Protein AF-A0A453F4E4-F1 (afdb_monomer_lite)

Sequence (154 aa):
MAASCDLCGYCNSELKPGGEIPAKGKKITLHVQNVKDLSRDVIKSDSAAVKVPELELELSMGTLGGIVTTVEGLIVKICEALERVHGFQLGDSTNEWKKKKWDDFQQRLSKLLSLQEPWTLIIDDALAASFVAPATDLIEDDSQLLIEDYERSW

Foldseek 3Di:
DWDADPVPRDTDDADDFDDDQDQWWKKKKFKDQDPLQQQWKKWAAQQKWKDWVQLRDTDHRNPPHTDIDGNNRVLVVVLVVVCVVVVVVPDPPHDPVVVVVNVVSVVSSVCVSVNVDITMMMITGRRNRIDIHASDPDPVPRPRMDMDIHHDDD

Structure (mmCIF, N/CA/C/O backbone):
data_AF-A0A453F4E4-F1
#
_entry.id   AF-A0A453F4E4-F1
#
loop_
_atom_site.group_PDB
_atom_site.id
_atom_site.type_symbol
_atom_site.label_atom_id
_atom_site.label_alt_id
_atom_site.label_comp_id
_atom_site.label_asym_id
_atom_site.label_entity_id
_atom_site.label_seq_id
_atom_site.pdbx_PDB_ins_code
_atom_site.Cartn_x
_atom_site.Cartn_y
_atom_site.Cartn_z
_atom_site.occupancy
_atom_site.B_iso_or_equiv
_atom_site.auth_seq_id
_atom_site.auth_comp_id
_atom_site.auth_asym_id
_atom_site.auth_atom_id
_atom_site.pdbx_PDB_model_num
ATOM 1 N N . MET A 1 1 ? 7.294 -16.040 -4.492 1.00 67.75 1 MET A N 1
ATOM 2 C CA . MET A 1 1 ? 7.438 -17.485 -4.213 1.00 67.75 1 MET A CA 1
ATOM 3 C C . MET A 1 1 ? 6.692 -17.783 -2.929 1.00 67.75 1 MET A C 1
ATOM 5 O O . MET A 1 1 ? 6.924 -17.086 -1.951 1.00 67.75 1 MET A O 1
ATOM 9 N N . ALA A 1 2 ? 5.798 -18.769 -2.944 1.00 76.19 2 ALA A N 1
ATOM 10 C CA . ALA A 1 2 ? 5.139 -19.269 -1.742 1.00 76.19 2 ALA A CA 1
ATOM 11 C C . ALA A 1 2 ? 5.627 -20.701 -1.495 1.00 76.19 2 ALA A C 1
ATOM 13 O O . ALA A 1 2 ? 5.605 -21.517 -2.415 1.00 76.19 2 ALA A O 1
ATOM 14 N N . ALA A 1 3 ? 6.121 -20.982 -0.294 1.00 81.88 3 ALA A N 1
ATOM 15 C CA . ALA A 1 3 ? 6.601 -22.295 0.115 1.00 81.88 3 ALA A CA 1
ATOM 16 C C . ALA A 1 3 ? 5.888 -22.702 1.406 1.00 81.88 3 ALA A C 1
ATOM 18 O O . ALA A 1 3 ? 5.956 -21.969 2.389 1.00 81.88 3 ALA A O 1
ATOM 19 N N . SER A 1 4 ? 5.233 -23.862 1.400 1.00 87.12 4 SER A N 1
ATOM 20 C CA . SER A 1 4 ? 4.659 -24.509 2.582 1.00 87.12 4 SER A CA 1
ATOM 21 C C . SER A 1 4 ? 5.233 -25.922 2.701 1.00 87.12 4 SER A C 1
ATOM 23 O O . SER A 1 4 ? 5.201 -26.684 1.737 1.00 87.12 4 SER A O 1
ATOM 25 N N . CYS A 1 5 ? 5.798 -26.265 3.858 1.00 90.19 5 CYS A N 1
ATOM 26 C CA . CYS A 1 5 ? 6.377 -27.575 4.147 1.00 90.19 5 CYS A CA 1
ATOM 27 C C . CYS A 1 5 ? 5.534 -28.314 5.187 1.00 90.19 5 CYS A C 1
ATOM 29 O O . CYS A 1 5 ? 5.536 -27.945 6.361 1.00 90.19 5 CYS A O 1
ATOM 31 N N . ASP A 1 6 ? 4.891 -29.407 4.781 1.00 90.88 6 ASP A N 1
ATOM 32 C CA . ASP A 1 6 ? 4.021 -30.200 5.662 1.00 90.88 6 ASP A CA 1
ATOM 33 C C . ASP A 1 6 ? 4.799 -30.988 6.735 1.00 90.88 6 ASP A C 1
ATOM 35 O O . ASP A 1 6 ? 4.239 -31.379 7.755 1.00 90.88 6 ASP A O 1
ATOM 39 N N . LEU A 1 7 ? 6.106 -31.205 6.533 1.00 90.69 7 LEU A N 1
ATOM 40 C CA . LEU A 1 7 ? 6.966 -31.965 7.452 1.00 90.69 7 LEU A CA 1
ATOM 41 C C . LEU A 1 7 ? 7.455 -31.143 8.651 1.00 90.69 7 LEU A C 1
ATOM 43 O O . LEU A 1 7 ? 7.599 -31.689 9.742 1.00 90.69 7 LEU A O 1
ATOM 47 N N . CYS A 1 8 ? 7.745 -29.853 8.460 1.00 91.81 8 CYS A N 1
ATOM 48 C CA . CYS A 1 8 ? 8.241 -28.976 9.530 1.00 91.81 8 CYS A CA 1
ATOM 49 C C . CYS A 1 8 ? 7.327 -27.782 9.836 1.00 91.81 8 CYS A C 1
ATOM 51 O O . CYS A 1 8 ? 7.618 -27.023 10.758 1.00 91.81 8 CYS A O 1
ATOM 53 N N . GLY A 1 9 ? 6.246 -27.593 9.075 1.00 87.31 9 GLY A N 1
ATOM 54 C CA . GLY A 1 9 ? 5.324 -26.466 9.225 1.00 87.31 9 GLY A CA 1
ATOM 55 C C . GLY A 1 9 ? 5.872 -25.129 8.716 1.00 87.31 9 GLY A C 1
ATOM 56 O O . GLY A 1 9 ? 5.290 -24.086 9.005 1.00 87.31 9 GLY A O 1
ATOM 57 N N . TYR A 1 10 ? 6.992 -25.125 7.983 1.00 84.75 10 TYR A N 1
ATOM 58 C CA . TYR A 1 10 ? 7.548 -23.895 7.420 1.00 84.75 10 TYR A CA 1
ATOM 59 C C . TYR A 1 10 ? 6.628 -23.348 6.329 1.00 84.75 10 TYR A C 1
ATOM 61 O O . TYR A 1 10 ? 6.450 -23.997 5.302 1.00 84.75 10 TYR A O 1
ATOM 69 N N . CYS A 1 11 ? 6.095 -22.146 6.533 1.00 81.31 11 CYS A N 1
ATOM 70 C CA . CYS A 1 11 ? 5.286 -21.429 5.556 1.00 81.31 11 CYS A CA 1
ATOM 71 C C . CYS A 1 11 ? 5.871 -20.033 5.338 1.00 81.31 11 CYS A C 1
ATOM 73 O O . CYS A 1 11 ? 6.024 -19.271 6.291 1.00 81.31 11 CYS A O 1
ATOM 75 N N . ASN A 1 12 ? 6.184 -19.689 4.090 1.00 79.12 12 ASN A N 1
ATOM 76 C CA . ASN A 1 12 ? 6.656 -18.362 3.709 1.00 79.12 12 ASN A CA 1
ATOM 77 C C . ASN A 1 12 ? 6.058 -17.948 2.360 1.00 79.12 12 ASN A C 1
ATOM 79 O O . ASN A 1 12 ? 6.016 -18.747 1.427 1.00 79.12 12 ASN A O 1
ATOM 83 N N . SER A 1 13 ? 5.645 -16.689 2.254 1.00 72.31 13 SER A N 1
ATOM 84 C CA . SER A 1 13 ? 5.213 -16.056 1.010 1.00 72.31 13 SER A CA 1
ATOM 85 C C . SER A 1 13 ? 6.003 -14.773 0.839 1.00 72.31 13 SER A C 1
ATOM 87 O O . SER A 1 13 ? 5.751 -13.790 1.526 1.00 72.31 13 SER A O 1
ATOM 89 N N . GLU A 1 14 ? 6.962 -14.799 -0.081 1.00 71.88 14 GLU A N 1
ATOM 90 C CA . GLU A 1 14 ? 7.849 -13.670 -0.342 1.00 71.88 14 GLU A CA 1
ATOM 91 C C . GLU A 1 14 ? 7.725 -13.232 -1.803 1.00 71.88 14 GLU A C 1
ATOM 93 O O . GLU A 1 14 ? 7.848 -14.040 -2.735 1.00 71.88 14 GLU A O 1
ATOM 98 N N . LEU A 1 15 ? 7.491 -11.938 -2.013 1.00 76.94 15 LEU A N 1
ATOM 99 C CA . LEU A 1 15 ? 7.567 -11.310 -3.324 1.00 76.94 15 LEU A CA 1
ATOM 100 C C . LEU A 1 15 ? 8.997 -10.806 -3.542 1.00 76.94 15 LEU A C 1
ATOM 102 O O . LEU A 1 15 ? 9.444 -9.898 -2.848 1.00 76.94 15 LEU A O 1
ATOM 106 N N . LYS A 1 16 ? 9.704 -11.387 -4.514 1.00 77.12 16 LYS A N 1
ATOM 107 C CA . LYS A 1 16 ? 11.039 -10.925 -4.909 1.00 77.12 16 LYS A CA 1
ATOM 108 C C . LYS A 1 16 ? 10.942 -10.178 -6.234 1.00 77.12 16 LYS A C 1
ATOM 110 O O . LYS A 1 16 ? 10.422 -10.771 -7.184 1.00 77.12 16 LYS A O 1
ATOM 115 N N . PRO A 1 17 ? 11.426 -8.928 -6.320 1.00 75.62 17 PRO A N 1
ATOM 116 C CA . PRO A 1 17 ? 11.531 -8.254 -7.603 1.00 75.62 17 PRO A CA 1
ATOM 117 C C . PRO A 1 17 ? 12.496 -9.027 -8.502 1.00 75.62 17 PRO A C 1
ATOM 119 O O . PRO A 1 17 ? 13.556 -9.477 -8.063 1.00 75.62 17 PRO A O 1
ATOM 122 N N . GLY A 1 18 ? 12.096 -9.227 -9.754 1.00 79.75 18 GLY A N 1
ATOM 123 C CA . GLY A 1 18 ? 12.971 -9.771 -10.784 1.00 79.75 18 GLY A CA 1
ATOM 124 C C . GLY A 1 18 ? 13.731 -8.650 -11.488 1.00 79.75 18 GLY A C 1
ATOM 125 O O . GLY A 1 18 ? 13.193 -7.561 -11.665 1.00 79.75 18 GLY A O 1
ATOM 126 N N . GLY A 1 19 ? 14.950 -8.940 -11.939 1.00 83.50 19 GLY A N 1
ATOM 127 C CA . GLY A 1 19 ? 15.751 -8.009 -12.737 1.00 83.50 19 GLY A CA 1
ATOM 128 C C . GLY A 1 19 ? 16.704 -7.135 -11.924 1.00 83.50 19 GLY A C 1
ATOM 129 O O . GLY A 1 19 ? 17.011 -7.417 -10.766 1.00 83.50 19 GLY A O 1
ATOM 130 N N . GLU A 1 20 ? 17.230 -6.107 -12.585 1.00 85.50 20 GLU A N 1
ATOM 131 C CA . GLU A 1 20 ? 18.134 -5.129 -11.984 1.00 85.50 20 GLU A CA 1
ATOM 132 C C . GLU A 1 20 ? 17.355 -4.156 -11.093 1.00 85.50 20 GLU A C 1
ATOM 134 O O . GLU A 1 20 ? 16.240 -3.753 -11.426 1.00 85.50 20 GLU A O 1
ATOM 139 N N . ILE A 1 21 ? 17.955 -3.760 -9.968 1.00 84.25 21 ILE A N 1
ATOM 140 C CA . ILE A 1 21 ? 17.404 -2.701 -9.121 1.00 84.25 21 ILE A CA 1
ATOM 141 C C . ILE A 1 21 ? 17.446 -1.393 -9.928 1.00 84.25 21 ILE A C 1
ATOM 143 O O . ILE A 1 21 ? 18.540 -0.955 -10.286 1.00 84.25 21 ILE A O 1
ATOM 147 N N . PRO A 1 22 ? 16.302 -0.736 -10.193 1.00 86.75 22 PRO A N 1
ATOM 148 C CA . PRO A 1 22 ? 16.271 0.498 -10.977 1.00 86.75 22 PRO A CA 1
ATOM 149 C C . PRO A 1 22 ? 17.158 1.583 -10.362 1.00 86.75 22 PRO A C 1
ATOM 151 O O . PRO A 1 22 ? 17.338 1.611 -9.150 1.00 86.75 22 PRO A O 1
ATOM 154 N N . ALA A 1 23 ? 17.678 2.529 -11.144 1.00 86.50 23 ALA A N 1
ATOM 155 C CA . ALA A 1 23 ? 18.529 3.602 -10.605 1.00 86.50 23 ALA A CA 1
ATOM 156 C C . ALA A 1 23 ? 17.784 4.567 -9.655 1.00 86.50 23 ALA A C 1
ATOM 158 O O . ALA A 1 23 ? 18.398 5.160 -8.769 1.00 86.50 23 ALA A O 1
ATOM 159 N N . LYS A 1 24 ? 16.462 4.695 -9.816 1.00 90.50 24 LYS A N 1
ATOM 160 C CA . LYS A 1 24 ? 15.595 5.598 -9.046 1.00 90.50 24 LYS A CA 1
ATOM 161 C C . LYS A 1 24 ? 14.650 4.823 -8.129 1.00 90.50 24 LYS A C 1
ATOM 163 O O . LYS A 1 24 ? 14.274 3.692 -8.439 1.00 90.50 24 LYS A O 1
ATOM 168 N N . GLY A 1 25 ? 14.288 5.437 -7.005 1.00 90.62 25 GLY A N 1
ATOM 169 C CA . GLY A 1 25 ? 13.143 5.020 -6.199 1.00 90.62 25 GLY A CA 1
ATOM 170 C C . GLY A 1 25 ? 11.842 5.491 -6.841 1.00 90.62 25 GLY A C 1
ATOM 171 O O . GLY A 1 25 ? 11.857 6.354 -7.720 1.00 90.62 25 GLY A O 1
ATOM 172 N N . LYS A 1 26 ? 10.723 4.911 -6.416 1.00 92.25 26 LYS A N 1
ATOM 173 C CA . LYS A 1 26 ? 9.402 5.230 -6.953 1.00 92.25 26 LYS A CA 1
ATOM 174 C C . LYS A 1 26 ? 8.443 5.511 -5.809 1.00 92.25 26 LYS A C 1
ATOM 176 O O . LYS A 1 26 ? 8.304 4.704 -4.893 1.00 92.25 26 LYS A O 1
ATOM 181 N N . LYS A 1 27 ? 7.751 6.639 -5.898 1.00 94.38 27 LYS A N 1
ATOM 182 C CA . LYS A 1 27 ? 6.661 7.016 -5.009 1.00 94.38 27 LYS A CA 1
ATOM 183 C C . LYS A 1 27 ? 5.361 7.001 -5.797 1.00 94.38 27 LYS A C 1
ATOM 185 O O . LYS A 1 27 ? 5.240 7.659 -6.825 1.00 94.38 27 LYS A O 1
ATOM 190 N N . ILE A 1 28 ? 4.398 6.230 -5.317 1.00 94.56 28 ILE A N 1
ATOM 191 C CA . ILE A 1 28 ? 3.086 6.069 -5.934 1.00 94.56 28 ILE A CA 1
ATOM 192 C C . ILE A 1 28 ? 2.064 6.702 -4.999 1.00 94.56 28 ILE A C 1
ATOM 194 O O . ILE A 1 28 ? 1.952 6.300 -3.844 1.00 94.56 28 ILE A O 1
ATOM 198 N N . THR A 1 29 ? 1.326 7.685 -5.495 1.00 94.81 29 THR A N 1
ATOM 199 C CA . THR A 1 29 ? 0.256 8.363 -4.763 1.00 94.81 29 THR A CA 1
ATOM 200 C C . THR A 1 29 ? -1.060 8.097 -5.478 1.00 94.81 29 THR A C 1
ATOM 202 O O . THR A 1 29 ? -1.238 8.504 -6.623 1.00 94.81 29 THR A O 1
ATOM 205 N N . LEU A 1 30 ? -1.980 7.406 -4.812 1.00 93.88 30 LEU A N 1
ATOM 206 C CA . LEU A 1 30 ? -3.306 7.086 -5.324 1.00 93.88 30 LEU A CA 1
ATOM 207 C C . LEU A 1 30 ? -4.366 7.857 -4.533 1.00 93.88 30 LEU A C 1
ATOM 209 O O . LEU A 1 30 ? -4.471 7.702 -3.317 1.00 93.88 30 LEU A O 1
ATOM 213 N N . HIS A 1 31 ? -5.184 8.635 -5.237 1.00 93.25 31 HIS A N 1
ATOM 214 C CA . HIS A 1 31 ? -6.336 9.336 -4.674 1.00 93.25 31 HIS A CA 1
ATOM 215 C C . HIS A 1 31 ? -7.593 8.482 -4.828 1.00 93.25 31 HIS A C 1
ATOM 217 O O . HIS A 1 31 ? -8.168 8.376 -5.913 1.00 93.25 31 HIS A O 1
ATOM 223 N N . VAL A 1 32 ? -8.033 7.879 -3.731 1.00 91.00 32 VAL A N 1
ATOM 224 C CA . VAL A 1 32 ? -9.177 6.972 -3.700 1.00 91.00 32 VAL A CA 1
ATOM 225 C C . VAL A 1 32 ? -10.455 7.797 -3.557 1.00 91.00 32 VAL A C 1
ATOM 227 O O . VAL A 1 32 ? -10.670 8.450 -2.536 1.00 91.00 32 VAL A O 1
ATOM 230 N N . GLN A 1 33 ? -11.298 7.783 -4.592 1.00 89.19 33 GLN A N 1
ATOM 231 C CA . GLN A 1 33 ? -12.563 8.535 -4.615 1.00 89.19 33 GLN A CA 1
ATOM 232 C C . GLN A 1 33 ? -13.769 7.636 -4.893 1.00 89.19 33 GLN A C 1
ATOM 234 O O . GLN A 1 33 ? -14.874 7.926 -4.442 1.00 89.19 33 GLN A O 1
ATOM 239 N N . ASN A 1 34 ? -13.570 6.537 -5.624 1.00 87.69 34 ASN A N 1
ATOM 240 C CA . ASN A 1 34 ? -14.637 5.658 -6.082 1.00 87.69 34 ASN A CA 1
ATOM 241 C C . ASN A 1 34 ? -14.444 4.223 -5.586 1.00 87.69 34 ASN A C 1
ATOM 243 O O . ASN A 1 34 ? -13.331 3.769 -5.335 1.00 87.69 34 ASN A O 1
ATOM 247 N N . VAL A 1 35 ? -15.532 3.446 -5.568 1.00 86.31 35 VAL A N 1
ATOM 248 C CA . VAL A 1 35 ? -15.492 2.009 -5.217 1.00 86.31 35 VAL A CA 1
ATOM 249 C C . VAL A 1 35 ? -14.571 1.225 -6.155 1.00 86.31 35 VAL A C 1
ATOM 251 O O . VAL A 1 35 ? -13.898 0.293 -5.732 1.00 86.31 35 VAL A O 1
ATOM 254 N N . LYS A 1 36 ? -14.469 1.637 -7.424 1.00 86.50 36 LYS A N 1
ATOM 255 C CA . LYS A 1 36 ? -13.541 1.023 -8.384 1.00 86.50 36 LYS A CA 1
ATOM 256 C C . LYS A 1 36 ? -12.076 1.177 -7.969 1.00 86.50 36 LYS A C 1
ATOM 258 O O . LYS A 1 36 ? -11.280 0.294 -8.265 1.00 86.50 36 LYS A O 1
ATOM 263 N N . ASP A 1 37 ? -11.733 2.255 -7.262 1.00 87.44 37 ASP A N 1
ATOM 264 C CA . ASP A 1 37 ? -10.364 2.498 -6.808 1.00 87.44 37 ASP A CA 1
ATOM 265 C C . ASP A 1 37 ? -9.957 1.535 -5.692 1.00 87.44 37 ASP A C 1
ATOM 267 O O . ASP A 1 37 ? -8.810 1.101 -5.641 1.00 87.44 37 ASP A O 1
ATOM 271 N N . LEU A 1 38 ? -10.911 1.132 -4.848 1.00 88.50 38 LEU A N 1
ATOM 272 C CA . LEU A 1 38 ? -10.702 0.116 -3.815 1.00 88.50 38 LEU A CA 1
ATOM 273 C C . LEU A 1 38 ? -10.376 -1.262 -4.404 1.00 88.50 38 LEU A C 1
ATOM 275 O O . LEU A 1 38 ? -9.619 -2.033 -3.811 1.00 88.50 38 LEU A O 1
ATOM 279 N N . SER A 1 39 ? -10.917 -1.556 -5.586 1.00 90.38 39 SER A N 1
ATOM 280 C CA . SER A 1 39 ? -10.694 -2.812 -6.303 1.00 90.38 39 SER A CA 1
ATOM 281 C C . SER A 1 39 ? -9.432 -2.819 -7.172 1.00 90.38 39 SER A C 1
ATOM 283 O O . SER A 1 39 ? -9.176 -3.825 -7.826 1.00 90.38 39 SER A O 1
ATOM 285 N N . ARG A 1 40 ? -8.640 -1.736 -7.201 1.00 92.06 40 ARG A N 1
ATOM 286 C CA . ARG A 1 40 ? -7.376 -1.702 -7.954 1.00 92.06 40 ARG A CA 1
ATOM 287 C C . ARG A 1 40 ? -6.381 -2.688 -7.358 1.00 92.06 40 ARG A C 1
ATOM 289 O O . ARG A 1 40 ? -6.208 -2.733 -6.138 1.00 92.06 40 ARG A O 1
ATOM 296 N N . ASP A 1 41 ? -5.694 -3.424 -8.224 1.00 92.88 41 ASP A N 1
ATOM 297 C CA . ASP A 1 41 ? -4.624 -4.326 -7.818 1.00 92.88 41 ASP A CA 1
ATOM 298 C C . ASP A 1 41 ? -3.392 -3.537 -7.359 1.00 92.88 41 ASP A C 1
ATOM 300 O O . ASP A 1 41 ? -2.944 -2.585 -7.999 1.00 92.88 41 ASP A O 1
ATOM 304 N N . VAL A 1 42 ? -2.830 -3.959 -6.235 1.00 93.19 42 VAL A N 1
ATOM 305 C CA . VAL A 1 42 ? -1.659 -3.387 -5.581 1.00 93.19 42 VAL A CA 1
ATOM 306 C C . VAL A 1 42 ? -0.661 -4.500 -5.299 1.00 93.19 42 VAL A C 1
ATOM 308 O O . VAL A 1 42 ? -0.942 -5.488 -4.618 1.00 93.19 42 VAL A O 1
ATOM 311 N N . ILE A 1 43 ? 0.551 -4.298 -5.788 1.00 92.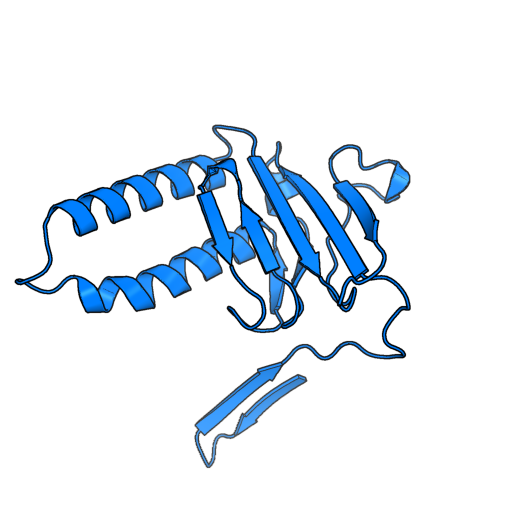00 43 ILE A N 1
ATOM 312 C CA . ILE A 1 43 ? 1.719 -5.090 -5.445 1.00 92.00 43 ILE A CA 1
ATOM 313 C C . ILE A 1 43 ? 2.567 -4.223 -4.528 1.00 92.00 43 ILE A C 1
ATOM 315 O O . ILE A 1 43 ? 3.174 -3.247 -4.966 1.00 92.00 43 ILE A O 1
ATOM 319 N N . LYS A 1 44 ? 2.606 -4.579 -3.247 1.00 91.06 44 LYS A N 1
ATOM 320 C CA . LYS A 1 44 ? 3.501 -3.957 -2.276 1.00 91.06 44 LYS A CA 1
ATOM 321 C C . LYS A 1 44 ? 4.755 -4.821 -2.151 1.00 91.06 44 LYS A C 1
ATOM 323 O O . LYS A 1 44 ? 4.645 -6.016 -1.883 1.00 91.06 44 LYS A O 1
ATOM 328 N N . SER A 1 45 ? 5.933 -4.233 -2.321 1.00 90.00 45 SER A N 1
ATOM 329 C CA . SER A 1 45 ? 7.205 -4.896 -2.021 1.00 90.00 45 SER A CA 1
ATOM 330 C C . SER A 1 45 ? 7.530 -4.842 -0.520 1.00 90.00 45 SER A C 1
ATOM 332 O O . SER A 1 45 ? 6.962 -4.049 0.233 1.00 90.00 45 SER A O 1
ATOM 334 N N . ASP A 1 46 ? 8.467 -5.677 -0.071 1.00 88.00 46 ASP A N 1
ATOM 335 C CA . ASP A 1 46 ? 8.934 -5.661 1.322 1.00 88.00 46 ASP A CA 1
ATOM 336 C C . ASP A 1 46 ? 9.677 -4.357 1.680 1.00 88.00 46 ASP A C 1
ATOM 338 O O . ASP A 1 46 ? 9.566 -3.845 2.792 1.00 88.00 46 ASP A O 1
ATOM 342 N N . SER A 1 47 ? 10.372 -3.754 0.711 1.00 87.19 47 SER A N 1
ATOM 343 C CA . SER A 1 47 ? 11.093 -2.487 0.883 1.00 87.19 47 SER A CA 1
ATOM 344 C C . SER A 1 47 ? 10.192 -1.251 0.895 1.00 87.19 47 SER A C 1
ATOM 346 O O . SER A 1 47 ? 10.682 -0.157 1.176 1.00 87.19 47 SER A O 1
ATOM 348 N N . ALA A 1 48 ? 8.897 -1.396 0.602 1.00 91.00 48 ALA A N 1
ATOM 349 C CA . ALA A 1 48 ? 7.983 -0.271 0.490 1.00 91.00 48 ALA A CA 1
ATOM 350 C C . ALA A 1 48 ? 7.380 0.154 1.835 1.00 91.00 48 ALA A C 1
ATOM 352 O O . ALA A 1 48 ? 6.836 -0.655 2.600 1.00 91.00 48 ALA A O 1
ATOM 353 N N . ALA A 1 49 ? 7.402 1.460 2.077 1.00 92.44 49 ALA A N 1
ATOM 354 C CA . ALA A 1 49 ? 6.624 2.112 3.114 1.00 92.44 49 ALA A CA 1
ATOM 355 C C . ALA A 1 49 ? 5.227 2.463 2.585 1.00 92.44 49 ALA A C 1
ATOM 357 O O . ALA A 1 49 ? 5.054 2.801 1.415 1.00 92.44 49 ALA A O 1
ATOM 358 N N . VAL A 1 50 ? 4.220 2.391 3.454 1.00 94.00 50 VAL A N 1
ATOM 359 C CA . VAL A 1 50 ? 2.831 2.741 3.118 1.00 94.00 50 VAL A CA 1
ATOM 360 C C . VAL A 1 50 ? 2.366 3.835 4.064 1.00 94.00 50 VAL A C 1
ATOM 362 O O . VAL A 1 50 ? 2.551 3.713 5.273 1.00 94.00 50 VAL A O 1
ATOM 365 N N . LYS A 1 51 ? 1.757 4.894 3.531 1.00 93.88 51 LYS A N 1
ATOM 366 C CA . LYS A 1 51 ? 1.229 6.012 4.315 1.00 93.88 51 LYS A CA 1
ATOM 367 C C . LYS A 1 51 ? -0.199 6.338 3.898 1.00 93.88 51 LYS A C 1
ATOM 369 O O . LYS A 1 51 ? -0.500 6.375 2.706 1.00 93.88 51 LYS A O 1
ATOM 374 N N . VAL A 1 52 ? -1.044 6.611 4.886 1.00 93.25 52 VAL A N 1
ATOM 375 C CA . VAL A 1 52 ? -2.399 7.147 4.709 1.00 93.25 52 VAL A CA 1
ATOM 376 C C . VAL A 1 52 ? -2.519 8.386 5.603 1.00 93.25 52 VAL A C 1
ATOM 378 O O . VAL A 1 52 ? -2.784 8.245 6.803 1.00 93.25 52 VAL A O 1
ATOM 381 N N . PRO A 1 53 ? -2.253 9.593 5.065 1.00 91.06 53 PRO A N 1
ATOM 382 C CA . PRO A 1 53 ? -2.221 10.837 5.836 1.00 91.06 53 PRO A CA 1
ATOM 383 C C . PRO A 1 53 ? -3.512 11.106 6.614 1.00 91.06 53 PRO A C 1
ATOM 385 O O . PRO A 1 53 ? -3.465 11.544 7.760 1.00 91.06 53 PRO A O 1
ATOM 388 N N . GLU A 1 54 ? -4.663 10.782 6.028 1.00 88.81 54 GLU A N 1
ATOM 389 C CA . GLU A 1 54 ? -5.991 11.000 6.605 1.00 88.81 54 GLU A CA 1
ATOM 390 C C . GLU A 1 54 ? -6.266 10.105 7.824 1.00 88.81 54 GLU A C 1
ATOM 392 O O . GLU A 1 54 ? -7.117 10.432 8.652 1.00 88.81 54 GLU A O 1
ATOM 397 N N . LEU A 1 55 ? -5.531 8.997 7.973 1.00 85.56 55 LEU A N 1
ATOM 398 C CA . LEU A 1 55 ? -5.548 8.128 9.156 1.00 85.56 55 LEU A CA 1
ATOM 399 C C . LEU A 1 55 ? -4.381 8.367 10.108 1.00 85.56 55 LEU A C 1
ATOM 401 O O . LEU A 1 55 ? -4.329 7.718 11.151 1.00 85.56 55 LEU A O 1
ATOM 405 N N . GLU A 1 56 ? -3.437 9.238 9.742 1.00 87.25 56 GLU A N 1
ATOM 406 C CA . GLU A 1 56 ? -2.137 9.356 10.418 1.00 87.25 56 GLU A CA 1
ATOM 407 C C . GLU A 1 56 ? -1.432 7.989 10.528 1.00 87.25 56 GLU A C 1
ATOM 409 O O . GLU A 1 56 ? -0.719 7.694 11.487 1.00 87.25 56 GLU A O 1
ATOM 414 N N . LEU A 1 57 ? -1.668 7.129 9.534 1.00 87.44 57 LEU A N 1
ATOM 415 C CA . LEU A 1 57 ? -1.149 5.773 9.476 1.00 87.44 57 LEU A CA 1
ATOM 416 C C . LEU A 1 57 ? 0.132 5.771 8.646 1.00 87.44 57 LEU A C 1
ATOM 418 O O . LEU A 1 57 ? 0.117 6.125 7.466 1.00 87.44 57 LEU A O 1
ATOM 422 N N . GLU A 1 58 ? 1.223 5.309 9.247 1.00 89.88 58 GLU A N 1
ATOM 423 C CA . GLU A 1 58 ? 2.497 5.094 8.570 1.00 89.88 58 GLU A CA 1
ATOM 424 C C . GLU A 1 58 ? 3.015 3.690 8.881 1.00 89.88 58 GLU A C 1
ATOM 426 O O . GLU A 1 58 ? 3.081 3.266 10.035 1.00 89.88 58 GLU A O 1
ATOM 431 N N . LEU A 1 59 ? 3.383 2.964 7.831 1.00 88.81 59 LEU A N 1
ATOM 432 C CA . LEU A 1 59 ? 4.012 1.657 7.904 1.00 88.81 59 LEU A CA 1
ATOM 433 C C . LEU A 1 59 ? 5.395 1.759 7.289 1.00 88.81 59 LEU A C 1
ATOM 435 O O . LEU A 1 59 ? 5.538 2.090 6.111 1.00 88.81 59 LEU A O 1
ATOM 439 N N . SER A 1 60 ? 6.406 1.435 8.083 1.00 88.69 60 SER A N 1
ATOM 440 C CA . SER A 1 60 ? 7.784 1.360 7.620 1.00 88.69 60 SER A CA 1
ATOM 441 C C . SER A 1 60 ? 8.006 0.149 6.710 1.00 88.69 60 SER A C 1
ATOM 443 O O . SER A 1 60 ? 7.247 -0.829 6.738 1.00 88.69 60 SER A O 1
ATOM 445 N N . MET A 1 61 ? 9.095 0.191 5.943 1.00 86.12 61 MET A N 1
ATOM 446 C CA . MET A 1 61 ? 9.627 -0.968 5.218 1.00 86.12 61 MET A CA 1
ATOM 447 C C . MET A 1 61 ? 9.761 -2.204 6.128 1.00 86.12 61 MET A C 1
ATOM 449 O O . MET A 1 61 ? 9.957 -2.074 7.339 1.00 86.12 61 MET A O 1
ATOM 453 N N . GLY A 1 62 ? 9.605 -3.398 5.558 1.00 80.75 62 GLY A N 1
ATOM 454 C CA . GLY A 1 62 ? 9.595 -4.681 6.273 1.00 80.75 62 GLY A CA 1
ATOM 455 C C . GLY A 1 62 ? 8.253 -5.040 6.922 1.00 80.75 62 GLY A C 1
ATOM 456 O O . GLY A 1 62 ? 8.032 -6.175 7.348 1.00 80.75 62 GLY A O 1
ATOM 457 N N . THR A 1 63 ? 7.318 -4.091 7.012 1.00 78.56 63 THR A N 1
ATOM 458 C CA . THR A 1 63 ? 6.005 -4.343 7.619 1.00 78.56 63 THR A CA 1
ATOM 459 C C . THR A 1 63 ? 5.090 -5.052 6.619 1.00 78.56 63 THR A C 1
ATOM 461 O O . THR A 1 63 ? 4.925 -4.568 5.501 1.00 78.56 63 THR A O 1
ATOM 464 N N . LEU A 1 64 ? 4.451 -6.158 7.027 1.00 79.31 64 LEU A N 1
ATOM 465 C CA . LEU A 1 64 ? 3.549 -7.011 6.217 1.00 79.31 64 LEU A CA 1
ATOM 466 C C . LEU A 1 64 ? 4.198 -7.795 5.061 1.00 79.31 64 LEU A C 1
ATOM 468 O O . LEU A 1 64 ? 3.501 -8.588 4.425 1.00 79.31 64 LEU A O 1
ATOM 472 N N . GLY A 1 65 ? 5.503 -7.638 4.826 1.00 83.81 65 GLY A N 1
ATOM 473 C CA . GLY A 1 65 ? 6.202 -8.322 3.741 1.00 83.81 65 GLY A CA 1
ATOM 474 C C . GLY A 1 65 ? 5.766 -7.869 2.344 1.00 83.81 65 GLY A C 1
ATOM 475 O O . GLY A 1 65 ? 4.970 -6.942 2.169 1.00 83.81 65 GLY A O 1
ATOM 476 N N . GLY A 1 66 ? 6.286 -8.563 1.330 1.00 85.12 66 GLY A N 1
ATOM 477 C CA . GLY A 1 66 ? 5.865 -8.390 -0.057 1.00 85.12 66 GLY A CA 1
ATOM 478 C C . GLY A 1 66 ? 4.544 -9.109 -0.340 1.00 85.12 66 GLY A C 1
ATOM 479 O O . GLY A 1 66 ? 4.453 -10.326 -0.169 1.00 85.12 66 GLY A O 1
ATOM 480 N N . ILE A 1 67 ? 3.524 -8.380 -0.794 1.00 88.38 67 ILE A N 1
ATOM 481 C CA . ILE A 1 67 ? 2.163 -8.898 -0.934 1.00 88.38 67 ILE A CA 1
ATOM 482 C C . ILE A 1 67 ? 1.461 -8.373 -2.185 1.00 88.38 67 ILE A C 1
ATOM 484 O O . ILE A 1 67 ? 1.582 -7.205 -2.548 1.00 88.38 67 ILE A O 1
ATOM 488 N N . VAL A 1 68 ? 0.695 -9.256 -2.825 1.00 90.00 68 VAL A N 1
ATOM 489 C CA . VAL A 1 68 ? -0.232 -8.918 -3.911 1.00 90.00 68 VAL A CA 1
ATOM 490 C C . VAL A 1 68 ? -1.639 -8.899 -3.328 1.00 90.00 68 VAL A C 1
ATOM 492 O O . VAL A 1 68 ? -2.056 -9.844 -2.653 1.00 90.00 68 VAL A O 1
ATOM 495 N N . THR A 1 69 ? -2.341 -7.791 -3.506 1.00 92.50 69 THR A N 1
ATOM 496 C CA . THR A 1 69 ? -3.655 -7.538 -2.910 1.00 92.50 69 THR A CA 1
ATOM 497 C C . THR A 1 69 ? -4.379 -6.456 -3.707 1.00 92.50 69 THR A C 1
ATOM 499 O O . THR A 1 69 ? -3.821 -5.933 -4.657 1.00 92.50 69 THR A O 1
ATOM 502 N N . THR A 1 70 ? -5.597 -6.090 -3.329 1.00 94.00 70 THR A N 1
ATOM 503 C CA . THR A 1 70 ? -6.236 -4.849 -3.791 1.00 94.00 70 THR A CA 1
ATOM 504 C C . THR A 1 70 ? -5.976 -3.702 -2.814 1.00 94.00 70 THR A C 1
ATOM 506 O O . THR A 1 70 ? -5.505 -3.946 -1.699 1.00 94.00 70 THR A O 1
ATOM 509 N N . VAL A 1 71 ? -6.304 -2.461 -3.188 1.00 92.31 71 VAL A N 1
ATOM 510 C CA . VAL A 1 71 ? -6.260 -1.294 -2.281 1.00 92.31 71 VAL A CA 1
ATOM 511 C C . VAL A 1 71 ? -7.066 -1.559 -1.007 1.00 92.31 71 VAL A C 1
ATOM 513 O O . VAL A 1 71 ? -6.549 -1.387 0.096 1.00 92.31 71 VAL A O 1
ATOM 516 N N . GLU A 1 72 ? -8.296 -2.055 -1.144 1.00 91.75 72 GLU A N 1
ATOM 517 C CA . GLU A 1 72 ? -9.130 -2.468 -0.012 1.00 91.75 72 GLU A CA 1
ATOM 518 C C . GLU A 1 72 ? -8.449 -3.554 0.824 1.00 91.75 72 GLU A C 1
ATOM 520 O O . GLU A 1 72 ? -8.290 -3.416 2.038 1.00 91.75 72 GLU A O 1
ATOM 525 N N . GLY A 1 73 ? -7.983 -4.620 0.164 1.00 91.44 73 GLY A N 1
ATOM 526 C CA . GLY A 1 73 ? -7.349 -5.745 0.839 1.00 91.44 73 GLY A CA 1
ATOM 527 C C . GLY A 1 73 ? -6.061 -5.355 1.566 1.00 91.44 73 GLY A C 1
ATOM 528 O O . GLY A 1 73 ? -5.742 -5.943 2.598 1.00 91.44 73 GLY A O 1
ATOM 529 N N . LEU A 1 74 ? -5.331 -4.347 1.075 1.00 91.38 74 LEU A N 1
ATOM 530 C CA . LEU A 1 74 ? -4.162 -3.803 1.759 1.00 91.38 74 LEU A CA 1
ATOM 531 C C . LEU A 1 74 ? -4.573 -3.173 3.093 1.00 91.38 74 LEU A C 1
ATOM 533 O O . LEU A 1 74 ? -3.999 -3.520 4.122 1.00 91.38 74 LEU A O 1
ATOM 537 N N . ILE A 1 75 ? -5.588 -2.305 3.094 1.00 89.94 75 ILE A N 1
ATOM 538 C CA . ILE A 1 75 ? -6.086 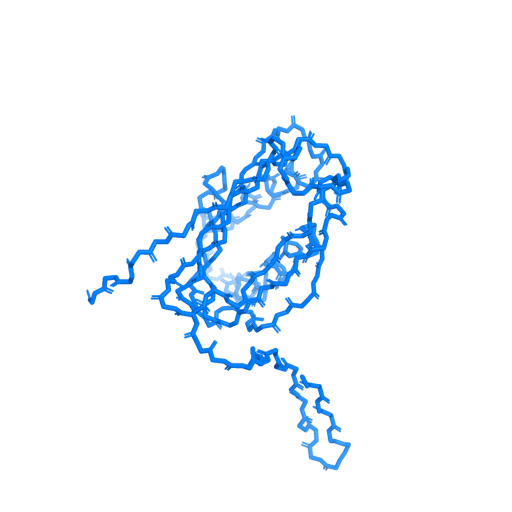-1.649 4.312 1.00 89.94 75 ILE A CA 1
ATOM 539 C C . ILE A 1 75 ? -6.637 -2.670 5.311 1.00 89.94 75 ILE A C 1
ATOM 541 O O . ILE A 1 75 ? -6.315 -2.595 6.498 1.00 89.94 75 ILE A O 1
ATOM 545 N N . VAL A 1 76 ? -7.396 -3.664 4.842 1.00 89.31 76 VAL A N 1
ATOM 546 C CA . VAL A 1 76 ? -7.916 -4.744 5.697 1.00 89.31 76 VAL A CA 1
ATOM 547 C C . VAL A 1 76 ? -6.773 -5.513 6.360 1.00 89.31 76 VAL A C 1
ATOM 549 O O . VAL A 1 76 ? -6.768 -5.667 7.577 1.00 89.31 76 VAL A O 1
ATOM 552 N N . LYS A 1 77 ? -5.742 -5.913 5.607 1.00 88.94 77 LYS A N 1
ATOM 553 C CA . LYS A 1 77 ? -4.585 -6.632 6.170 1.00 88.94 77 LYS A CA 1
ATOM 554 C C . LYS A 1 77 ? -3.777 -5.794 7.155 1.00 88.94 77 LYS A C 1
ATOM 556 O O . LYS A 1 77 ? -3.228 -6.333 8.117 1.00 88.94 77 LYS A O 1
ATOM 561 N N . ILE A 1 78 ? -3.689 -4.484 6.927 1.00 88.19 78 ILE A N 1
ATOM 562 C CA . ILE A 1 78 ? -3.080 -3.559 7.887 1.00 88.19 78 ILE A CA 1
ATOM 563 C C . ILE A 1 78 ? -3.894 -3.543 9.181 1.00 88.19 78 ILE A C 1
ATOM 565 O O . ILE A 1 78 ? -3.311 -3.641 10.261 1.00 88.19 78 ILE A O 1
ATOM 569 N N . CYS A 1 79 ? -5.222 -3.479 9.077 1.00 84.25 79 CYS A N 1
ATOM 570 C CA . CYS A 1 79 ? -6.116 -3.540 10.227 1.00 84.25 79 CYS A CA 1
ATOM 571 C C . CYS A 1 79 ? -5.921 -4.847 11.009 1.00 84.25 79 CYS A C 1
ATOM 573 O O . CYS A 1 79 ? -5.602 -4.792 12.192 1.00 84.25 79 CYS A O 1
ATOM 575 N N . GLU A 1 80 ? -5.952 -6.001 10.338 1.00 85.94 80 GLU A N 1
ATOM 576 C CA . GLU A 1 80 ? -5.736 -7.315 10.963 1.00 85.94 80 GLU A CA 1
ATOM 577 C C . GLU A 1 80 ? -4.358 -7.432 11.640 1.00 85.94 80 GLU A C 1
ATOM 579 O O . GLU A 1 80 ? -4.199 -8.057 12.694 1.00 85.94 80 GLU A O 1
ATOM 584 N N . ALA A 1 81 ? -3.310 -6.859 11.040 1.00 84.50 81 ALA A N 1
ATOM 585 C CA . ALA A 1 81 ? -1.982 -6.840 11.647 1.00 84.50 81 ALA A CA 1
ATOM 586 C C . ALA A 1 81 ? -1.937 -5.967 12.904 1.00 84.50 81 ALA A C 1
ATOM 588 O O . ALA A 1 81 ? -1.390 -6.401 13.918 1.00 84.50 81 ALA A O 1
ATOM 589 N N . LEU A 1 82 ? -2.546 -4.782 12.866 1.00 80.50 82 LEU A N 1
ATOM 590 C CA . LEU A 1 82 ? -2.635 -3.901 14.027 1.00 80.50 82 LEU A CA 1
ATOM 591 C C . LEU A 1 82 ? -3.523 -4.503 15.130 1.00 80.50 82 LEU A C 1
ATOM 593 O O . LEU A 1 82 ? -3.149 -4.443 16.300 1.00 80.50 82 LEU A O 1
ATOM 597 N N . GLU A 1 83 ? -4.633 -5.159 14.783 1.00 79.56 83 GLU A N 1
ATOM 598 C CA . GLU A 1 83 ? -5.496 -5.885 15.723 1.00 79.56 83 GLU A CA 1
ATOM 599 C C . GLU A 1 83 ? -4.758 -7.025 16.420 1.00 79.56 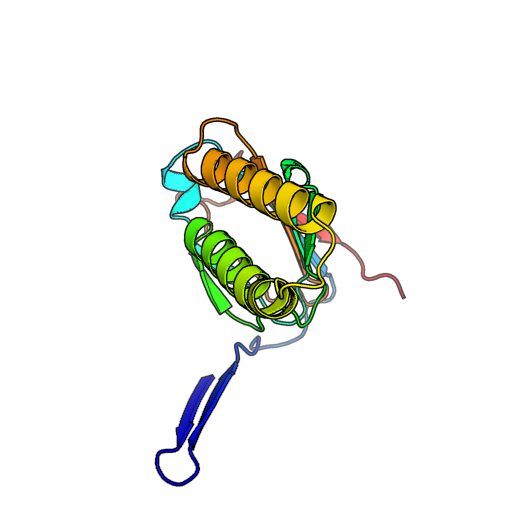83 GLU A C 1
ATOM 601 O O . GLU A 1 83 ? -4.933 -7.221 17.619 1.00 79.56 83 GLU A O 1
ATOM 606 N N . ARG A 1 84 ? -3.878 -7.755 15.726 1.00 77.31 84 ARG A N 1
ATOM 607 C CA . ARG A 1 84 ? -3.048 -8.786 16.373 1.00 77.31 84 ARG A CA 1
ATOM 608 C C . ARG A 1 84 ? -2.063 -8.198 17.381 1.00 77.31 84 ARG A C 1
ATOM 610 O O . ARG A 1 84 ? -1.848 -8.793 18.435 1.00 77.31 84 ARG A O 1
ATOM 617 N N . VAL A 1 85 ? -1.481 -7.037 17.082 1.00 73.44 85 VAL A N 1
ATOM 618 C CA . VAL A 1 85 ? -0.524 -6.360 17.974 1.00 73.44 85 VAL A CA 1
ATOM 619 C C . VAL A 1 85 ? -1.236 -5.740 19.181 1.00 73.44 85 VAL A C 1
ATOM 621 O O . VAL A 1 85 ? -0.797 -5.907 20.321 1.00 73.44 85 VAL A O 1
ATOM 624 N N . HIS A 1 86 ? -2.353 -5.051 18.953 1.00 66.81 86 HIS A N 1
ATOM 625 C CA . HIS A 1 86 ? -3.084 -4.332 19.997 1.00 66.81 86 HIS A CA 1
ATOM 626 C C . HIS A 1 86 ? -4.087 -5.204 20.757 1.00 66.81 86 HIS A C 1
ATOM 628 O O . HIS A 1 86 ? -4.293 -4.977 21.949 1.00 66.81 86 HIS A O 1
ATOM 634 N N . GLY A 1 87 ? -4.636 -6.244 20.129 1.00 58.66 87 GLY A N 1
ATOM 635 C CA . GLY A 1 87 ? -5.546 -7.221 20.733 1.00 58.66 87 GLY A CA 1
ATOM 636 C C . GLY A 1 87 ? -4.931 -7.948 21.927 1.00 58.66 87 GLY A C 1
ATOM 637 O O . GLY A 1 87 ? -5.619 -8.201 22.912 1.00 58.66 87 GLY A O 1
ATOM 638 N N . PHE A 1 88 ? -3.616 -8.192 21.901 1.00 51.88 88 PHE A N 1
ATOM 639 C CA . PHE A 1 88 ? -2.896 -8.798 23.026 1.00 51.88 88 PHE A CA 1
ATOM 640 C C . PHE A 1 88 ? -2.555 -7.792 24.142 1.00 51.88 88 PHE A C 1
ATOM 642 O O . PHE A 1 88 ? -2.412 -8.164 25.304 1.00 51.88 88 PHE A O 1
ATOM 649 N N . GLN A 1 89 ? -2.459 -6.498 23.819 1.00 53.19 89 GLN A N 1
ATOM 650 C CA . GLN A 1 89 ? -2.167 -5.430 24.783 1.00 53.19 89 GLN A CA 1
ATOM 651 C C . GLN A 1 89 ? -3.416 -4.881 25.487 1.00 53.19 89 GLN A C 1
ATOM 653 O O . GLN A 1 89 ? -3.293 -3.948 26.273 1.00 53.19 89 GLN A O 1
ATOM 658 N N . LEU A 1 90 ? -4.608 -5.429 25.243 1.00 53.53 90 LEU A N 1
ATOM 659 C CA . LEU A 1 90 ? -5.897 -4.964 25.781 1.00 53.53 90 LEU A CA 1
ATOM 660 C C . LEU A 1 90 ? -6.353 -5.711 27.054 1.00 53.53 90 LEU A C 1
ATOM 662 O O . LEU A 1 90 ? -7.553 -5.793 27.326 1.00 53.53 90 LEU A O 1
ATOM 666 N N . GLY A 1 91 ? -5.403 -6.220 27.848 1.00 55.69 91 GLY A N 1
ATOM 667 C CA . GLY A 1 91 ? -5.649 -6.817 29.166 1.00 55.69 91 GLY A CA 1
ATOM 668 C C . GLY A 1 91 ? -6.290 -5.862 30.188 1.00 55.69 91 GLY A C 1
ATOM 669 O O . GLY A 1 91 ? -6.473 -4.667 29.948 1.00 55.69 91 GLY A O 1
ATOM 670 N N . ASP A 1 92 ? -6.653 -6.410 31.346 1.00 56.66 92 ASP A N 1
ATOM 671 C CA . ASP A 1 92 ? -7.339 -5.726 32.459 1.00 56.66 92 ASP A CA 1
ATOM 672 C C . ASP A 1 92 ? -6.570 -4.532 33.056 1.00 56.66 92 ASP A C 1
ATOM 674 O O . ASP A 1 92 ? -7.165 -3.657 33.679 1.00 56.66 92 ASP A O 1
ATOM 678 N N . SER A 1 93 ? -5.261 -4.468 32.815 1.00 59.75 93 SER A N 1
ATOM 679 C CA . SER A 1 93 ? -4.350 -3.439 33.321 1.00 59.75 93 SER A CA 1
ATOM 680 C C . SER A 1 93 ? -4.050 -2.333 32.299 1.00 59.75 93 SER A C 1
ATOM 682 O O . SER A 1 93 ? -3.208 -1.464 32.535 1.00 59.75 93 SER A O 1
ATOM 684 N N . THR A 1 94 ? -4.698 -2.357 31.131 1.00 62.50 94 THR A N 1
ATOM 685 C CA . THR A 1 94 ? -4.420 -1.417 30.042 1.00 62.50 94 THR A CA 1
ATOM 686 C C . THR A 1 94 ? -5.246 -0.147 30.177 1.00 62.50 94 THR A C 1
ATOM 688 O O . THR A 1 94 ? -6.473 -0.191 30.233 1.00 62.50 94 THR A O 1
ATOM 691 N N . ASN A 1 95 ? -4.564 1.000 30.145 1.00 64.38 95 ASN A N 1
ATOM 692 C CA . ASN A 1 95 ? -5.178 2.321 30.241 1.00 64.38 95 ASN A CA 1
ATOM 693 C C . ASN A 1 95 ? -6.376 2.498 29.285 1.00 64.38 95 ASN A C 1
ATOM 695 O O . ASN A 1 95 ? -6.228 2.365 28.068 1.00 64.38 95 ASN A O 1
ATOM 699 N N . GLU A 1 96 ? -7.531 2.901 29.825 1.00 70.56 96 GLU A N 1
ATOM 700 C CA . GLU A 1 96 ? -8.781 3.129 29.077 1.00 70.56 96 GLU A CA 1
ATOM 701 C C . GLU A 1 96 ? -8.612 4.082 27.882 1.00 70.56 96 GLU A C 1
ATOM 703 O O . GLU A 1 96 ? -9.248 3.908 26.842 1.00 70.56 96 GLU A O 1
ATOM 708 N N . TRP A 1 97 ? -7.691 5.048 27.975 1.00 72.44 97 TRP A N 1
ATOM 709 C CA . TRP A 1 97 ? -7.400 5.970 26.875 1.00 72.44 97 TRP A CA 1
ATOM 710 C C . TRP A 1 97 ? -6.836 5.268 25.632 1.00 72.44 97 TRP A C 1
ATOM 712 O O . TRP A 1 97 ? -7.121 5.700 24.516 1.00 72.44 97 TRP A O 1
ATOM 722 N N . LYS A 1 98 ? -6.074 4.174 25.796 1.00 73.12 98 LYS A N 1
ATOM 723 C CA . LYS A 1 98 ? -5.562 3.380 24.668 1.00 73.12 98 LYS A CA 1
ATOM 724 C C . LYS A 1 98 ? -6.692 2.623 23.979 1.00 73.12 98 LYS A C 1
ATOM 726 O O . LYS A 1 98 ? -6.727 2.605 22.754 1.00 73.12 98 LYS A O 1
ATOM 731 N N . LYS A 1 99 ? -7.642 2.073 24.751 1.00 76.00 99 LYS A N 1
ATOM 732 C CA . LYS A 1 99 ? -8.843 1.419 24.200 1.00 76.00 99 LYS A CA 1
ATOM 733 C C . LYS A 1 99 ? -9.663 2.406 23.375 1.00 76.00 99 LYS A C 1
ATOM 735 O O . LYS A 1 99 ? -10.027 2.110 22.247 1.00 76.00 99 LYS A O 1
ATOM 740 N N . LYS A 1 100 ? -9.879 3.612 23.910 1.00 80.12 100 LYS A N 1
ATOM 741 C CA . LYS A 1 100 ? -10.638 4.665 23.227 1.00 80.12 100 LYS A CA 1
ATOM 742 C C . LYS A 1 100 ? -9.956 5.160 21.948 1.00 80.12 100 LYS A C 1
ATOM 744 O O . LYS A 1 100 ? -10.637 5.387 20.958 1.00 80.12 100 LYS A O 1
ATOM 749 N N . LYS A 1 101 ? -8.625 5.310 21.949 1.00 81.25 101 LYS A N 1
ATOM 750 C CA . LYS A 1 101 ? -7.865 5.652 20.732 1.00 81.25 101 LYS A CA 1
ATOM 751 C C . LYS A 1 101 ? -7.940 4.557 19.670 1.00 81.25 101 LYS A C 1
ATOM 753 O O . LYS A 1 101 ? -8.001 4.872 18.490 1.00 81.25 101 LYS A O 1
ATOM 758 N N . TRP A 1 102 ? -7.921 3.296 20.091 1.00 81.06 102 TRP A N 1
ATOM 759 C CA . TRP A 1 102 ? -8.062 2.164 19.183 1.00 81.06 102 TRP A CA 1
ATOM 760 C C . TRP A 1 102 ? -9.457 2.111 18.546 1.00 81.06 102 TRP A C 1
ATOM 762 O O . TRP A 1 102 ? -9.567 1.973 17.332 1.00 81.06 102 TRP A O 1
ATOM 772 N N . ASP A 1 103 ? -10.508 2.301 19.346 1.00 82.25 103 ASP A N 1
ATOM 773 C CA . ASP A 1 103 ? -11.892 2.362 18.861 1.00 82.25 103 ASP A CA 1
ATOM 774 C C . ASP A 1 103 ? -12.101 3.523 17.870 1.00 82.25 103 ASP A C 1
ATOM 776 O O . ASP A 1 103 ? -12.633 3.322 16.780 1.00 82.25 103 ASP A O 1
ATOM 780 N N . ASP A 1 104 ? -11.581 4.717 18.183 1.00 85.50 104 ASP A N 1
ATOM 781 C CA . ASP A 1 104 ? -11.605 5.874 17.274 1.00 85.50 104 ASP A CA 1
ATOM 782 C C . ASP A 1 104 ? -10.901 5.575 15.940 1.00 85.50 104 ASP A C 1
ATOM 784 O O . ASP A 1 104 ? -11.434 5.860 14.865 1.00 85.50 104 ASP A O 1
ATOM 788 N N . PHE A 1 105 ? -9.737 4.923 15.997 1.00 84.62 105 PHE A N 1
ATOM 789 C CA . PHE A 1 105 ? -9.007 4.503 14.805 1.00 84.62 105 PHE A CA 1
ATOM 790 C C . PHE A 1 105 ? -9.806 3.497 13.961 1.00 84.62 105 PHE A C 1
ATOM 792 O O . PHE A 1 105 ? -9.903 3.664 12.745 1.00 84.62 105 PHE A O 1
ATOM 799 N N . GLN A 1 106 ? -10.437 2.495 14.584 1.00 83.62 106 GLN A N 1
ATOM 800 C CA . GLN A 1 106 ? -11.292 1.529 13.882 1.00 83.62 106 GLN A CA 1
ATOM 801 C C . GLN A 1 106 ? -12.507 2.200 13.223 1.00 83.62 106 GLN A C 1
ATOM 803 O O . GLN A 1 106 ? -12.865 1.861 12.089 1.00 83.62 106 GLN A O 1
ATOM 808 N N . GLN A 1 107 ? -13.116 3.188 13.885 1.00 87.25 107 GLN A N 1
ATOM 809 C CA . GLN A 1 107 ? -14.207 3.971 13.303 1.00 87.25 107 GLN A CA 1
ATOM 810 C C . GLN A 1 107 ? -13.738 4.792 12.094 1.00 87.25 107 GLN A C 1
ATOM 812 O O . GLN A 1 107 ? -14.408 4.784 11.060 1.00 87.25 107 GLN A O 1
ATOM 817 N N . ARG A 1 108 ? -12.585 5.470 12.188 1.00 87.38 108 ARG A N 1
ATOM 818 C CA . ARG A 1 108 ? -11.992 6.223 11.064 1.00 87.38 108 ARG A CA 1
ATOM 819 C C . ARG A 1 108 ? -11.668 5.305 9.884 1.00 87.38 108 ARG A C 1
ATOM 821 O O . ARG A 1 108 ? -12.005 5.627 8.750 1.00 87.38 108 ARG A O 1
ATOM 828 N N . LEU A 1 109 ? -11.096 4.131 10.145 1.00 85.19 109 LEU A N 1
ATOM 829 C CA . LEU A 1 109 ? -10.765 3.151 9.109 1.00 85.19 109 LEU A CA 1
ATOM 830 C C . LEU A 1 109 ? -12.021 2.608 8.407 1.00 85.19 109 LEU A C 1
ATOM 832 O O . LEU A 1 109 ? -12.062 2.526 7.181 1.00 85.19 109 LEU A O 1
ATOM 836 N N . SER A 1 110 ? -13.084 2.325 9.163 1.00 85.44 110 SER A N 1
ATOM 837 C CA . SER A 1 110 ? -14.370 1.878 8.603 1.00 85.44 110 SER A CA 1
ATOM 838 C C . SER A 1 110 ? -15.028 2.944 7.711 1.00 85.44 110 SER A C 1
ATOM 840 O O . SER A 1 110 ? -15.627 2.623 6.680 1.00 85.44 110 SER A O 1
ATOM 842 N N . LYS A 1 111 ? -14.898 4.230 8.064 1.00 86.75 111 LYS A N 1
ATOM 843 C CA . LYS A 1 111 ? -15.387 5.350 7.235 1.00 86.75 111 LYS A CA 1
ATOM 844 C C . LYS A 1 111 ? -14.661 5.451 5.892 1.00 86.75 111 LYS A C 1
ATOM 846 O O . LYS A 1 111 ? -15.291 5.743 4.879 1.00 86.75 111 LYS A O 1
ATOM 851 N N . LEU A 1 112 ? -13.366 5.147 5.869 1.00 84.75 112 LEU A N 1
ATOM 852 C CA . LEU A 1 112 ? -12.569 5.162 4.639 1.00 84.75 112 LEU A CA 1
ATOM 853 C C . LEU A 1 112 ? -12.887 3.991 3.720 1.00 84.75 112 LEU A C 1
ATOM 855 O O . LEU A 1 112 ? -13.021 4.181 2.513 1.00 84.75 112 LEU A O 1
ATOM 859 N N . LEU A 1 113 ? -13.076 2.795 4.286 1.00 83.75 113 LEU A N 1
ATOM 860 C CA . LEU A 1 113 ? -13.510 1.622 3.521 1.00 83.75 113 LEU A CA 1
ATOM 861 C C . LEU A 1 113 ? -14.910 1.810 2.922 1.00 83.75 113 LEU A C 1
ATOM 863 O O . LEU A 1 113 ? -15.190 1.314 1.837 1.00 83.75 113 LEU A O 1
ATOM 867 N N . SER A 1 114 ? -15.781 2.564 3.599 1.00 85.25 114 SER A N 1
ATOM 868 C CA . SER A 1 114 ? -17.110 2.914 3.083 1.00 85.25 114 SER A CA 1
ATOM 869 C C . SER A 1 114 ? -17.120 4.109 2.120 1.00 85.25 114 SER A C 1
ATOM 871 O O . SER A 1 114 ? -18.194 4.470 1.642 1.00 85.25 114 SER A O 1
ATOM 873 N N . LEU A 1 115 ? -15.954 4.698 1.810 1.00 83.25 115 LEU A N 1
ATOM 874 C CA . LEU A 1 115 ? -15.797 5.843 0.900 1.00 83.25 115 LEU A CA 1
ATOM 875 C C . LEU A 1 115 ? -16.703 7.032 1.243 1.00 83.25 115 LEU A C 1
ATOM 877 O O . LEU A 1 115 ? -17.168 7.749 0.358 1.00 83.25 115 LEU A O 1
ATOM 881 N N . GLN A 1 116 ? -16.962 7.259 2.533 1.00 78.19 116 GLN A N 1
ATOM 882 C CA . GLN A 1 116 ? -17.684 8.461 2.958 1.00 78.19 116 GLN A CA 1
ATOM 883 C C . GLN A 1 116 ? -16.866 9.728 2.685 1.00 78.19 116 GLN A C 1
ATOM 885 O O . GLN A 1 116 ? -17.438 10.782 2.415 1.00 78.19 116 GLN A O 1
ATOM 890 N N . GLU A 1 117 ? -15.537 9.608 2.730 1.00 82.69 117 GLU A N 1
ATOM 891 C CA . GLU A 1 117 ? -14.583 10.682 2.475 1.00 82.69 117 GLU A CA 1
ATOM 892 C C . GLU A 1 117 ? -13.473 10.174 1.534 1.00 82.69 117 GLU A C 1
ATOM 894 O O . GLU A 1 117 ? -13.013 9.037 1.698 1.00 82.69 117 GLU A O 1
ATOM 899 N N . PRO A 1 118 ? -13.045 10.979 0.541 1.00 89.06 118 PRO A N 1
ATOM 900 C CA . PRO A 1 118 ? -11.911 10.638 -0.310 1.00 89.06 118 PRO A CA 1
ATOM 901 C C . PRO A 1 118 ? -10.611 10.666 0.498 1.00 89.06 118 PRO A C 1
ATOM 903 O O . PRO A 1 118 ? -10.462 11.467 1.421 1.00 89.06 118 PRO A O 1
ATOM 906 N N . TRP A 1 119 ? -9.663 9.805 0.137 1.00 93.12 119 TRP A N 1
ATOM 907 C CA . TRP A 1 119 ? -8.411 9.652 0.878 1.00 93.12 119 TRP A CA 1
ATOM 908 C C . TRP A 1 119 ? -7.243 9.263 -0.015 1.00 93.12 119 TRP A C 1
ATOM 910 O O . TRP A 1 119 ? -7.421 8.895 -1.179 1.00 93.12 119 TRP A O 1
ATOM 920 N N . THR A 1 120 ? -6.038 9.339 0.543 1.00 94.25 120 THR A N 1
ATOM 921 C CA . THR A 1 120 ? -4.805 9.194 -0.220 1.00 94.25 120 THR A CA 1
ATOM 922 C C . THR A 1 120 ? -4.001 7.997 0.267 1.00 94.25 120 THR A C 1
ATOM 924 O O . THR A 1 120 ? -3.623 7.905 1.435 1.00 94.25 120 THR A O 1
ATOM 927 N N . LEU A 1 121 ? -3.687 7.083 -0.649 1.00 94.06 121 LEU A N 1
ATOM 928 C CA . LEU A 1 121 ? -2.735 6.005 -0.420 1.00 94.06 121 LEU A CA 1
ATOM 929 C C . LEU A 1 121 ? -1.383 6.398 -1.006 1.00 94.06 121 LEU A C 1
ATOM 931 O O . LEU A 1 121 ? -1.265 6.604 -2.211 1.00 94.06 121 LEU A O 1
ATOM 935 N N . ILE A 1 122 ? -0.352 6.448 -0.170 1.00 94.94 122 ILE A N 1
ATOM 936 C CA . ILE A 1 122 ? 1.019 6.709 -0.607 1.00 94.94 122 ILE A CA 1
ATOM 937 C C . ILE A 1 122 ? 1.843 5.446 -0.383 1.00 94.94 122 ILE A C 1
ATOM 939 O O . ILE A 1 122 ? 1.950 4.963 0.743 1.00 94.94 122 ILE A O 1
ATOM 943 N N . ILE A 1 123 ? 2.448 4.928 -1.446 1.00 94.19 123 ILE A N 1
ATOM 944 C CA . ILE A 1 123 ? 3.410 3.828 -1.399 1.00 94.19 123 ILE A CA 1
ATOM 945 C C . ILE A 1 123 ? 4.762 4.391 -1.814 1.00 94.19 123 ILE A C 1
ATOM 947 O O . ILE A 1 123 ? 4.943 4.826 -2.949 1.00 94.19 123 ILE A O 1
ATOM 951 N N . ASP A 1 124 ? 5.701 4.398 -0.882 1.00 93.19 124 ASP A N 1
ATOM 952 C CA . ASP A 1 124 ? 7.057 4.882 -1.101 1.00 93.19 124 ASP A CA 1
ATOM 953 C C . ASP A 1 124 ? 8.017 3.694 -1.115 1.00 93.19 124 ASP A C 1
ATOM 955 O O . ASP A 1 124 ? 8.229 3.045 -0.089 1.00 93.19 124 ASP A O 1
ATOM 959 N N . ASP A 1 125 ? 8.560 3.375 -2.288 1.00 91.69 125 ASP A N 1
ATOM 960 C CA . ASP A 1 125 ? 9.443 2.234 -2.478 1.00 91.69 125 ASP A CA 1
ATOM 961 C C . ASP A 1 125 ? 10.791 2.663 -3.051 1.00 91.69 125 ASP A C 1
ATOM 963 O O . ASP A 1 125 ? 10.942 2.943 -4.247 1.00 91.69 125 ASP A O 1
ATOM 967 N N . ALA A 1 126 ? 11.809 2.617 -2.194 1.00 88.56 126 ALA A N 1
ATOM 968 C CA . ALA A 1 126 ? 13.176 2.911 -2.586 1.00 88.56 126 ALA A CA 1
ATOM 969 C C . ALA A 1 126 ? 13.668 1.971 -3.697 1.00 88.56 126 ALA A C 1
ATOM 971 O O . ALA A 1 126 ? 14.438 2.402 -4.549 1.00 88.56 126 ALA A O 1
ATOM 972 N N . LEU A 1 127 ? 13.231 0.708 -3.747 1.00 88.38 127 LEU A N 1
ATOM 973 C CA . LEU A 1 127 ? 13.678 -0.254 -4.765 1.00 88.38 127 LEU A CA 1
ATOM 974 C C . LEU A 1 127 ? 12.773 -0.298 -6.002 1.00 88.38 127 LEU A C 1
ATOM 976 O O . LEU A 1 127 ? 13.059 -1.066 -6.917 1.00 88.38 127 LEU A O 1
ATOM 980 N N . ALA A 1 128 ? 11.723 0.531 -6.051 1.00 87.75 128 ALA A N 1
ATOM 981 C CA . ALA A 1 128 ? 10.780 0.614 -7.168 1.00 87.75 128 ALA A CA 1
ATOM 982 C C . ALA A 1 128 ? 10.206 -0.755 -7.602 1.00 87.75 128 ALA A C 1
ATOM 984 O O . ALA A 1 128 ? 9.958 -0.996 -8.783 1.00 87.75 128 ALA A O 1
ATOM 985 N N . ALA A 1 129 ? 9.995 -1.652 -6.636 1.00 88.19 129 ALA A N 1
ATOM 986 C CA . ALA A 1 129 ? 9.457 -2.996 -6.825 1.00 88.19 129 ALA A CA 1
ATOM 987 C C . ALA A 1 129 ? 7.934 -3.074 -6.598 1.00 88.19 129 ALA A C 1
ATOM 989 O O . ALA A 1 129 ? 7.328 -4.124 -6.812 1.00 88.19 129 ALA A O 1
ATOM 990 N N . SER A 1 130 ? 7.323 -1.980 -6.140 1.00 90.50 130 SER A N 1
ATOM 991 C CA . SER A 1 130 ? 5.884 -1.854 -5.914 1.00 90.50 130 SER A CA 1
ATOM 992 C C . SER A 1 130 ? 5.154 -1.330 -7.147 1.00 90.50 130 SER A C 1
ATOM 994 O O . SER A 1 130 ? 5.704 -0.566 -7.942 1.00 90.50 130 SER A O 1
ATOM 996 N N . PHE A 1 131 ? 3.892 -1.726 -7.291 1.00 91.06 131 PHE A N 1
ATOM 997 C CA . PHE A 1 131 ? 3.051 -1.379 -8.431 1.00 91.06 131 PHE A CA 1
ATOM 998 C C . PHE A 1 131 ? 1.591 -1.206 -8.005 1.00 91.06 131 PHE A C 1
ATOM 1000 O O . PHE A 1 131 ? 1.103 -1.926 -7.137 1.00 91.06 131 PHE A O 1
ATOM 1007 N N . VAL A 1 132 ? 0.888 -0.272 -8.642 1.00 92.50 132 VAL A N 1
ATOM 1008 C CA . VAL A 1 132 ? -0.559 -0.076 -8.499 1.00 92.50 132 VAL A CA 1
ATOM 1009 C C . VAL A 1 132 ? -1.154 -0.068 -9.898 1.00 92.50 132 VAL A C 1
ATOM 1011 O O . VAL A 1 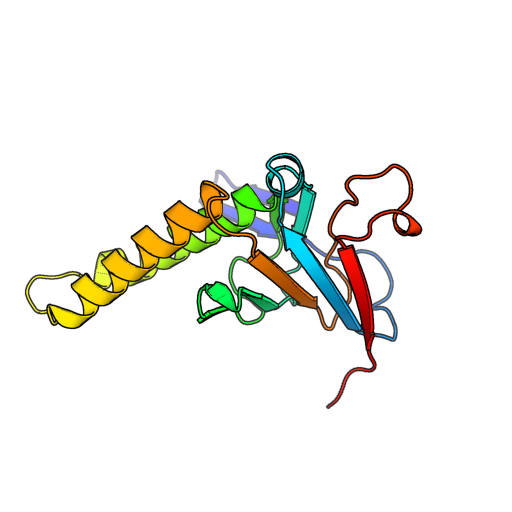132 ? -0.672 0.664 -10.763 1.00 92.50 132 VAL A O 1
ATOM 1014 N N . ALA A 1 133 ? -2.177 -0.886 -10.125 1.00 89.94 133 ALA A N 1
ATOM 1015 C CA . ALA A 1 133 ? -2.852 -0.951 -11.409 1.00 89.94 133 ALA A CA 1
ATOM 1016 C C . ALA A 1 133 ? -3.636 0.351 -11.681 1.00 89.94 133 ALA A C 1
ATOM 1018 O O . ALA A 1 133 ? -4.348 0.839 -10.789 1.00 89.94 133 ALA A O 1
ATOM 1019 N N . PRO A 1 134 ? -3.529 0.919 -12.896 1.00 87.94 134 PRO A N 1
ATOM 1020 C CA . PRO A 1 134 ? -4.384 2.025 -13.309 1.00 87.94 134 PRO A CA 1
ATOM 1021 C C . PRO A 1 134 ? -5.841 1.554 -13.425 1.00 87.94 134 PRO A C 1
ATOM 1023 O O . PRO A 1 134 ? -6.106 0.383 -13.699 1.00 87.94 134 PRO A O 1
ATOM 1026 N N . ALA A 1 135 ? -6.797 2.462 -13.226 1.00 81.25 135 ALA A N 1
ATOM 1027 C CA . ALA A 1 135 ? -8.214 2.168 -13.474 1.00 81.25 135 ALA A CA 1
ATOM 1028 C C . ALA A 1 135 ? -8.599 2.273 -14.961 1.00 81.25 135 ALA A C 1
ATOM 1030 O O . ALA A 1 135 ? -9.672 1.813 -15.356 1.00 81.25 135 ALA A O 1
ATOM 1031 N N . THR A 1 136 ? -7.744 2.900 -15.767 1.00 80.69 136 THR A N 1
ATOM 1032 C CA . THR A 1 136 ? -7.896 3.141 -17.206 1.00 80.69 136 THR A CA 1
ATOM 1033 C C . THR A 1 136 ? -6.967 2.245 -18.024 1.00 80.69 136 THR A C 1
ATOM 1035 O O . THR A 1 136 ? -5.980 1.721 -17.509 1.00 80.69 136 THR A O 1
ATOM 1038 N N . ASP A 1 137 ? -7.259 2.089 -19.321 1.00 74.25 137 ASP A N 1
ATOM 1039 C CA . ASP A 1 137 ? -6.421 1.311 -20.250 1.00 74.25 137 ASP A CA 1
ATOM 1040 C C . ASP A 1 137 ? -4.994 1.875 -20.379 1.00 74.25 137 ASP A C 1
ATOM 1042 O O . ASP A 1 137 ? -4.041 1.132 -20.622 1.00 74.25 137 ASP A O 1
ATOM 1046 N N . LEU A 1 138 ? -4.841 3.189 -20.193 1.00 75.62 138 LEU A N 1
ATOM 1047 C CA . LEU A 1 138 ? -3.562 3.889 -20.174 1.00 75.62 138 LEU A CA 1
ATOM 1048 C C . LEU A 1 138 ? -3.319 4.507 -18.798 1.00 75.62 138 LEU A C 1
ATOM 1050 O O . LEU A 1 138 ? -4.215 5.111 -18.211 1.00 75.62 138 LEU A O 1
ATOM 1054 N N . ILE A 1 139 ? -2.082 4.395 -18.312 1.00 75.38 139 ILE A N 1
ATOM 1055 C C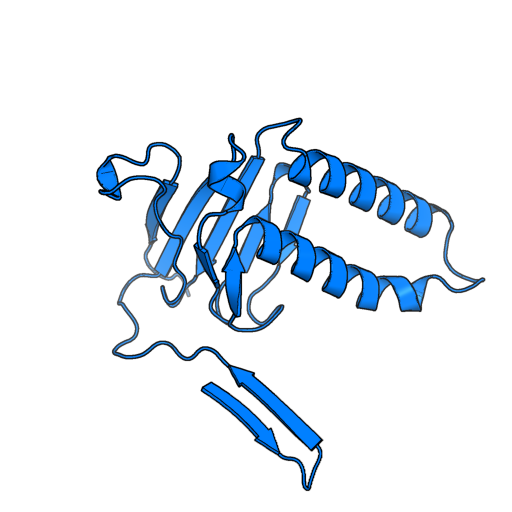A . ILE A 1 139 ? -1.649 4.986 -17.034 1.00 75.38 139 ILE A CA 1
ATOM 1056 C C . ILE A 1 139 ? -1.712 6.519 -17.094 1.00 75.38 139 ILE A C 1
ATOM 1058 O O . ILE A 1 139 ? -2.032 7.159 -16.102 1.00 75.38 139 ILE A O 1
ATOM 1062 N N . GLU A 1 140 ? -1.433 7.107 -18.260 1.00 75.56 140 GLU A N 1
ATOM 1063 C CA . GLU A 1 140 ? -1.386 8.564 -18.459 1.00 75.56 140 GLU A CA 1
ATOM 1064 C C . GLU A 1 140 ? -2.761 9.237 -18.334 1.00 75.56 140 GLU A C 1
ATOM 1066 O O . GLU A 1 140 ? -2.840 10.411 -17.977 1.00 75.56 140 GLU A O 1
ATOM 1071 N N . ASP A 1 141 ? -3.838 8.489 -18.580 1.00 78.75 141 ASP A N 1
ATOM 1072 C CA . ASP A 1 141 ? -5.215 8.974 -18.443 1.00 78.75 141 ASP A CA 1
ATOM 1073 C C . ASP A 1 141 ? -5.732 8.892 -16.995 1.00 78.75 141 ASP A C 1
ATOM 1075 O O . ASP A 1 141 ? -6.800 9.423 -16.670 1.00 78.75 141 ASP A O 1
ATOM 1079 N N . ASP A 1 142 ? -4.986 8.242 -16.096 1.00 84.81 142 ASP A N 1
ATOM 1080 C CA . ASP A 1 142 ? -5.396 8.049 -14.712 1.00 84.81 142 ASP A CA 1
ATOM 1081 C C . ASP A 1 142 ? -5.052 9.268 -13.850 1.00 84.81 142 ASP A C 1
ATOM 1083 O O . ASP A 1 142 ? -4.045 9.321 -13.148 1.00 84.81 142 ASP A O 1
ATOM 1087 N N . SER A 1 143 ? -5.942 10.258 -13.864 1.00 85.44 143 SER A N 1
ATOM 1088 C CA . SER A 1 143 ? -5.802 11.476 -13.048 1.00 85.44 143 SER A CA 1
ATOM 1089 C C . SER A 1 143 ? -5.717 11.234 -11.530 1.00 85.44 143 SER A C 1
ATOM 1091 O O . SER A 1 143 ? -5.337 12.138 -10.786 1.00 85.44 143 SER A O 1
ATOM 1093 N N . GLN A 1 144 ? -6.077 10.039 -11.052 1.00 88.19 144 GLN A N 1
ATOM 1094 C CA . GLN A 1 144 ? -6.066 9.695 -9.631 1.00 88.19 144 GLN A CA 1
ATOM 1095 C C . GLN A 1 144 ? -4.739 9.067 -9.188 1.00 88.19 144 GLN A C 1
ATOM 1097 O O . GLN A 1 144 ? -4.457 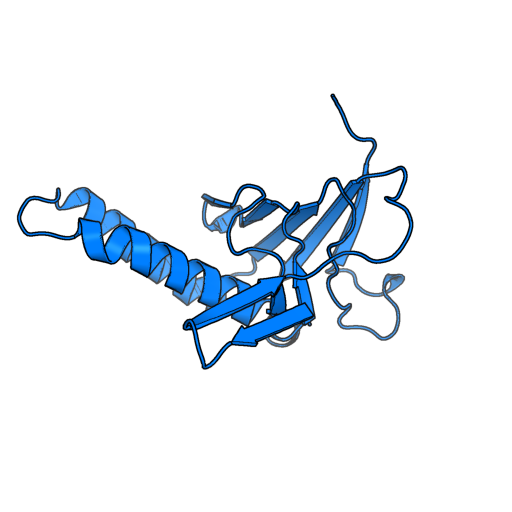9.047 -7.986 1.00 88.19 144 GLN A O 1
ATOM 1102 N N . LEU A 1 145 ? -3.934 8.572 -10.133 1.00 90.94 145 LEU A N 1
ATOM 1103 C CA . LEU A 1 145 ? -2.682 7.866 -9.888 1.00 90.94 145 LEU A CA 1
ATOM 1104 C C . LEU A 1 145 ? -1.488 8.730 -10.307 1.00 90.94 145 LEU A C 1
ATOM 1106 O O . LEU A 1 145 ? -1.245 8.968 -11.484 1.00 90.94 145 LEU A O 1
ATOM 1110 N N . LEU A 1 146 ? -0.694 9.152 -9.329 1.00 92.00 146 LEU A N 1
ATOM 1111 C CA . LEU A 1 146 ? 0.544 9.886 -9.553 1.00 92.00 146 LEU A CA 1
ATOM 1112 C C . LEU A 1 146 ? 1.740 8.983 -9.246 1.00 92.00 146 LEU A C 1
ATOM 1114 O O . LEU A 1 146 ? 1.845 8.430 -8.151 1.00 92.00 146 LEU A O 1
ATOM 1118 N N . ILE A 1 147 ? 2.653 8.855 -10.206 1.00 92.25 147 ILE A N 1
ATOM 1119 C CA . ILE A 1 147 ? 3.893 8.091 -10.057 1.00 92.25 147 ILE A CA 1
ATOM 1120 C C . ILE A 1 147 ? 5.063 9.059 -10.205 1.00 92.25 147 ILE A C 1
ATOM 1122 O O . ILE A 1 147 ? 5.262 9.646 -11.266 1.00 92.25 147 ILE A O 1
ATOM 1126 N N . GLU A 1 148 ? 5.841 9.208 -9.141 1.00 92.94 148 GLU A N 1
ATOM 1127 C CA . GLU A 1 148 ? 7.015 10.074 -9.091 1.00 92.94 148 GLU A CA 1
ATOM 1128 C C . GLU A 1 148 ? 8.265 9.215 -8.903 1.00 92.94 148 GLU A C 1
ATOM 1130 O O . GLU A 1 148 ? 8.375 8.460 -7.935 1.00 92.94 148 GLU A O 1
ATOM 1135 N N . ASP A 1 149 ? 9.228 9.334 -9.814 1.00 92.50 149 ASP A N 1
ATOM 1136 C CA . ASP A 1 149 ? 10.536 8.707 -9.641 1.00 92.50 149 ASP A CA 1
ATOM 1137 C C . ASP A 1 149 ? 11.490 9.697 -8.958 1.00 92.50 149 ASP A C 1
ATOM 1139 O O . ASP A 1 149 ? 11.637 10.839 -9.402 1.00 92.50 149 ASP A O 1
ATOM 1143 N N . TYR A 1 150 ? 12.178 9.260 -7.905 1.00 91.69 150 TYR A N 1
ATOM 1144 C CA . TYR A 1 150 ? 13.096 10.098 -7.130 1.00 91.69 150 TYR A CA 1
ATOM 1145 C C . TYR A 1 150 ? 14.493 9.477 -7.018 1.00 91.69 150 TYR A C 1
ATOM 1147 O O . TYR A 1 150 ? 14.674 8.259 -7.103 1.00 91.69 150 TYR A O 1
ATOM 1155 N N . GLU A 1 151 ? 15.511 10.318 -6.835 1.00 90.44 151 GLU A N 1
ATOM 1156 C CA . GLU A 1 151 ? 16.870 9.850 -6.549 1.00 90.44 151 GLU A CA 1
ATOM 1157 C C . GLU A 1 151 ? 16.997 9.464 -5.077 1.00 90.44 151 GLU A C 1
ATOM 1159 O O . GLU A 1 151 ? 16.576 10.200 -4.185 1.00 90.44 151 GLU A O 1
ATOM 1164 N N . ARG A 1 152 ? 17.573 8.288 -4.820 1.00 86.25 152 ARG A N 1
ATOM 1165 C CA . ARG A 1 152 ? 17.755 7.782 -3.458 1.00 86.25 152 ARG A CA 1
ATOM 1166 C C . ARG A 1 152 ? 18.756 8.661 -2.718 1.00 86.25 152 ARG A C 1
ATOM 1168 O O . ARG A 1 152 ? 19.894 8.799 -3.161 1.00 86.25 152 ARG A O 1
ATOM 1175 N N . SER A 1 153 ? 18.344 9.209 -1.583 1.00 78.81 153 SER A N 1
ATOM 1176 C CA . SER A 1 153 ? 19.251 9.852 -0.634 1.00 78.81 153 SER A CA 1
ATOM 1177 C C . SER A 1 153 ? 19.893 8.812 0.289 1.00 78.81 153 SER A C 1
ATOM 1179 O O . SER A 1 153 ? 19.263 7.803 0.613 1.00 78.81 153 SER A O 1
ATOM 1181 N N . TRP A 1 154 ? 21.140 9.064 0.688 1.00 61.69 154 TRP A N 1
ATOM 1182 C CA . TRP A 1 154 ? 21.903 8.273 1.663 1.00 61.69 154 TRP A CA 1
ATOM 1183 C C . TRP A 1 154 ? 21.485 8.539 3.112 1.00 61.69 154 TRP A C 1
ATOM 1185 O O . TRP A 1 154 ? 20.972 9.647 3.395 1.00 61.69 154 TRP A O 1
#

Organism: Aegilops tauschii subsp. strangulata (NCBI:txid200361)

InterPro domains:
  IPR004457 Zinc finger, ZPR1-type [SM00709] (1-134)
  IPR004457 Zinc finger, ZPR1-type [TIGR00310] (2-153)
  IPR040141 ZPR1 [PTHR10876] (1-154)
  IPR042451 ZPR1, A/B domain [G3DSA:2.60.120.1040] (20-154)
  IPR056180 ZPR1, jelly-roll domain [PF22794] (36-154)

Secondary structure (DSSP, 8-state):
-EEE-TTT--EEE-----SPPPSSEEEEEEEE-SHHHHTSEEEE-TTEEEEEGGGTEEE-TTSS-SEEEEHHHHHHHHHHHHHHHHHTT-STTS-HHHHHHHHHHHHHHHHHHTTSS-EEEEEEETT---EE--SSSSGGG-TTEEEEEEPPP-

pLDDT: mean 84.34, std 9.35, range [51.88, 94.94]

Radius of gyration: 17.32 Å; chains: 1; bounding box: 40×43×54 Å